Protein AF-A0A931RE69-F1 (afdb_monomer)

Structure (mmCIF, N/CA/C/O backbone):
data_AF-A0A931RE69-F1
#
_entry.id   AF-A0A931RE69-F1
#
loop_
_atom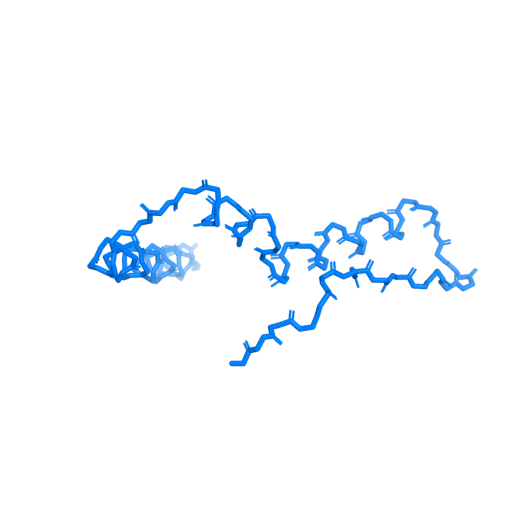_site.group_PDB
_atom_site.id
_atom_site.type_symbol
_atom_site.label_atom_id
_atom_site.label_alt_id
_atom_site.label_comp_id
_atom_site.label_asym_id
_atom_site.label_entity_id
_atom_site.label_seq_id
_atom_site.pdbx_PDB_ins_code
_atom_site.Cartn_x
_atom_site.Cartn_y
_atom_site.Cartn_z
_atom_site.occupancy
_atom_site.B_iso_or_equiv
_atom_site.auth_seq_id
_atom_site.auth_comp_id
_atom_site.auth_asym_id
_atom_site.auth_atom_id
_atom_site.pdbx_PDB_model_num
ATOM 1 N N . MET A 1 1 ? -14.399 14.251 1.285 1.00 39.69 1 MET A N 1
ATOM 2 C CA . MET A 1 1 ? -13.290 14.242 0.307 1.00 39.69 1 MET A CA 1
ATOM 3 C C . MET A 1 1 ? -13.477 13.027 -0.589 1.00 39.69 1 MET A C 1
ATOM 5 O O . MET A 1 1 ? -13.127 11.923 -0.197 1.00 39.69 1 MET A O 1
ATOM 9 N N . ILE A 1 2 ? -14.160 13.207 -1.719 1.00 37.97 2 ILE A N 1
ATOM 10 C CA . ILE A 1 2 ? -14.419 12.136 -2.689 1.00 37.97 2 ILE A CA 1
ATOM 11 C C . ILE A 1 2 ? -13.077 11.853 -3.376 1.00 37.97 2 ILE A C 1
ATOM 13 O O . ILE A 1 2 ? -12.541 12.739 -4.041 1.00 37.97 2 ILE A O 1
ATOM 17 N N . LYS A 1 3 ? -12.473 10.679 -3.138 1.00 53.28 3 LYS A N 1
ATOM 18 C CA . LYS A 1 3 ? -11.216 10.286 -3.790 1.00 53.28 3 LYS A CA 1
ATOM 19 C C . LYS A 1 3 ? -11.468 10.191 -5.298 1.00 53.28 3 LYS A C 1
ATOM 21 O O . LYS A 1 3 ? -12.190 9.319 -5.765 1.00 53.28 3 LYS A O 1
ATOM 26 N N . LYS A 1 4 ? -10.902 11.145 -6.033 1.00 49.81 4 LYS A N 1
ATOM 27 C CA . LYS A 1 4 ? -10.900 11.244 -7.495 1.00 49.81 4 LYS A CA 1
ATOM 28 C C . LYS A 1 4 ? -10.354 9.934 -8.089 1.00 49.81 4 LYS A C 1
ATOM 30 O O . LYS A 1 4 ? -9.193 9.625 -7.872 1.00 49.81 4 LYS A O 1
ATOM 35 N N . TYR A 1 5 ? -11.229 9.184 -8.760 1.00 52.34 5 TYR A N 1
ATOM 36 C CA . TYR A 1 5 ? -11.003 8.094 -9.721 1.00 52.34 5 TYR A CA 1
ATOM 37 C C . TYR A 1 5 ? -9.632 7.379 -9.675 1.00 52.34 5 TYR A C 1
ATOM 39 O O . TYR A 1 5 ? -8.624 7.892 -10.155 1.00 52.34 5 TYR A O 1
ATOM 47 N N . MET A 1 6 ? -9.646 6.146 -9.149 1.00 65.25 6 MET A N 1
ATOM 48 C CA . MET A 1 6 ? -8.528 5.203 -8.936 1.00 65.25 6 MET A CA 1
ATOM 49 C C . MET A 1 6 ? -7.931 4.607 -10.229 1.00 65.25 6 MET A C 1
ATOM 51 O O . MET A 1 6 ? -7.633 3.415 -10.297 1.00 65.25 6 MET A O 1
ATOM 55 N N . SER A 1 7 ? -7.757 5.395 -11.289 1.00 72.12 7 SER A N 1
ATOM 56 C CA . SER A 1 7 ? -7.007 4.920 -12.454 1.00 72.12 7 SER A CA 1
ATOM 57 C C . SER A 1 7 ? -5.509 5.001 -12.154 1.00 72.12 7 SER A C 1
ATOM 59 O O . SER A 1 7 ? -4.919 6.082 -12.207 1.00 72.12 7 SER A O 1
ATOM 61 N N . ILE A 1 8 ? -4.882 3.863 -11.848 1.00 84.19 8 ILE A N 1
ATOM 62 C CA . ILE A 1 8 ? -3.419 3.768 -11.769 1.00 84.19 8 ILE A CA 1
ATOM 63 C C . ILE A 1 8 ? -2.877 3.787 -13.197 1.00 84.19 8 ILE A C 1
ATOM 65 O O . ILE A 1 8 ? -3.025 2.823 -13.944 1.00 84.19 8 ILE A O 1
ATOM 69 N N . ILE A 1 9 ? -2.242 4.895 -13.574 1.00 87.88 9 ILE A N 1
ATOM 70 C CA . ILE A 1 9 ? -1.625 5.066 -14.891 1.00 87.88 9 ILE A CA 1
ATOM 71 C C . ILE A 1 9 ? -0.114 4.944 -14.741 1.00 87.88 9 ILE A C 1
ATOM 73 O O . ILE A 1 9 ? 0.505 5.662 -13.953 1.00 87.88 9 ILE A O 1
ATOM 77 N N . ILE A 1 10 ? 0.491 4.059 -15.532 1.00 88.75 10 ILE A N 1
ATOM 78 C CA . ILE A 1 10 ? 1.945 3.938 -15.642 1.00 88.75 10 ILE A CA 1
ATOM 79 C C . ILE A 1 10 ? 2.335 4.136 -17.091 1.00 88.75 10 ILE A C 1
ATOM 81 O O . ILE A 1 10 ? 1.821 3.469 -17.983 1.00 88.75 10 ILE A O 1
ATOM 85 N N . LYS A 1 11 ? 3.259 5.069 -17.305 1.00 90.31 11 LYS A N 1
ATOM 86 C CA . LYS A 1 11 ? 3.866 5.318 -18.607 1.00 90.31 11 LYS A CA 1
ATOM 87 C C . LYS A 1 11 ? 5.148 4.496 -18.699 1.00 90.31 11 LYS A C 1
ATOM 89 O O . LYS A 1 11 ? 5.980 4.572 -17.795 1.00 90.31 11 LYS A O 1
ATOM 94 N N . ALA A 1 12 ? 5.275 3.701 -19.757 1.00 92.38 12 ALA A N 1
ATOM 95 C CA . ALA A 1 12 ? 6.493 2.953 -20.037 1.00 92.38 12 ALA A CA 1
ATOM 96 C C . ALA A 1 12 ? 7.620 3.917 -20.435 1.00 92.38 12 ALA A C 1
ATOM 98 O O . ALA A 1 12 ? 7.391 4.862 -21.193 1.00 92.38 12 ALA A O 1
ATOM 99 N N . GLY A 1 13 ? 8.819 3.700 -19.894 1.00 91.88 13 GLY A N 1
ATOM 100 C CA . GLY A 1 13 ? 10.024 4.405 -20.322 1.00 91.88 13 GLY A CA 1
ATOM 101 C C . GLY A 1 13 ? 10.712 3.729 -21.517 1.00 91.88 13 GLY A C 1
ATOM 102 O O . GLY A 1 13 ? 10.384 2.594 -21.852 1.00 91.88 13 GLY A O 1
ATOM 103 N N . PRO A 1 14 ? 11.718 4.384 -22.121 1.00 87.25 14 PRO A N 1
ATOM 104 C CA . PRO A 1 14 ? 12.435 3.860 -23.290 1.00 87.25 14 PRO A CA 1
ATOM 105 C C . PRO A 1 14 ? 13.220 2.564 -23.020 1.00 87.25 14 PRO A C 1
ATOM 107 O O . PRO A 1 14 ? 13.444 1.790 -23.939 1.00 87.25 14 PRO A O 1
ATOM 110 N N . ASN A 1 15 ? 13.597 2.306 -21.763 1.00 91.31 15 ASN A N 1
ATOM 111 C CA . ASN A 1 15 ? 14.336 1.104 -21.346 1.00 91.31 15 ASN A CA 1
ATOM 112 C C . ASN A 1 15 ? 13.464 0.103 -20.568 1.00 91.31 15 ASN A C 1
ATOM 114 O O . ASN A 1 15 ? 13.986 -0.824 -19.949 1.00 91.31 15 ASN A O 1
ATOM 118 N N . ASP A 1 16 ? 12.149 0.320 -20.509 1.00 91.06 16 ASP A N 1
ATOM 119 C CA . ASP A 1 16 ? 11.256 -0.592 -19.805 1.00 91.06 16 ASP A CA 1
ATOM 120 C C . ASP A 1 16 ? 10.853 -1.764 -20.699 1.00 91.06 16 ASP A C 1
ATOM 122 O O . ASP A 1 16 ? 10.376 -1.582 -21.815 1.00 91.06 16 ASP A O 1
ATOM 126 N N . THR A 1 17 ? 10.988 -2.978 -20.173 1.00 93.81 17 THR A N 1
ATOM 127 C CA . THR A 1 17 ? 10.363 -4.160 -20.768 1.00 93.81 17 THR A CA 1
ATOM 128 C C . THR A 1 17 ? 8.909 -4.253 -20.312 1.00 93.81 17 THR A C 1
ATOM 130 O O . THR A 1 17 ? 8.548 -3.742 -19.249 1.00 93.81 17 THR A O 1
ATOM 133 N N . SER A 1 18 ? 8.056 -4.956 -21.057 1.00 91.75 18 SER A N 1
ATOM 134 C CA . SER A 1 18 ? 6.649 -5.143 -20.666 1.00 91.75 18 SER A CA 1
ATOM 135 C C . SER A 1 18 ? 6.507 -5.685 -19.235 1.00 91.75 18 SER A C 1
ATOM 137 O O . SER A 1 18 ? 5.708 -5.177 -18.447 1.00 91.75 18 SER A O 1
ATOM 139 N N . ASP A 1 19 ? 7.362 -6.630 -18.841 1.00 93.50 19 ASP A N 1
ATOM 140 C CA . ASP A 1 19 ? 7.362 -7.184 -17.485 1.00 93.50 19 ASP A CA 1
ATOM 141 C C . ASP A 1 19 ? 7.771 -6.165 -16.414 1.00 93.50 19 ASP A C 1
ATOM 143 O O . ASP A 1 19 ? 7.258 -6.199 -15.290 1.00 93.50 19 ASP A O 1
ATOM 147 N N . SER A 1 20 ? 8.703 -5.251 -16.719 1.00 93.88 20 SER A N 1
ATOM 148 C CA . SER A 1 20 ? 9.093 -4.206 -15.767 1.00 93.88 20 SER A CA 1
ATOM 149 C C . SER A 1 20 ? 7.928 -3.248 -15.513 1.00 93.88 20 SER A C 1
ATOM 151 O O . SER A 1 20 ? 7.680 -2.888 -14.358 1.00 93.88 20 SER A O 1
ATOM 153 N N . VAL A 1 21 ? 7.163 -2.908 -16.554 1.00 94.69 21 VAL A N 1
ATOM 154 C CA . VAL A 1 21 ? 5.959 -2.071 -16.456 1.00 94.69 21 VAL A CA 1
ATOM 155 C C . VAL A 1 21 ? 4.879 -2.762 -15.625 1.00 94.69 21 VAL A C 1
ATOM 157 O O . VAL A 1 21 ? 4.339 -2.145 -14.703 1.00 94.69 21 VAL A O 1
ATOM 160 N N . ILE A 1 22 ? 4.622 -4.054 -15.860 1.00 94.50 22 ILE A N 1
ATOM 161 C CA . ILE A 1 22 ? 3.655 -4.843 -15.077 1.00 94.50 22 ILE A CA 1
ATOM 162 C C . ILE A 1 22 ? 4.054 -4.877 -13.597 1.00 94.50 22 ILE A C 1
ATOM 164 O O . ILE A 1 22 ? 3.225 -4.624 -12.721 1.00 94.50 22 ILE A O 1
ATOM 168 N N . ARG A 1 23 ? 5.336 -5.105 -13.285 1.00 94.44 23 ARG A N 1
ATOM 169 C CA . ARG A 1 23 ? 5.818 -5.082 -11.893 1.00 94.44 23 ARG A CA 1
ATOM 170 C C . ARG A 1 23 ? 5.665 -3.708 -11.247 1.00 94.44 23 A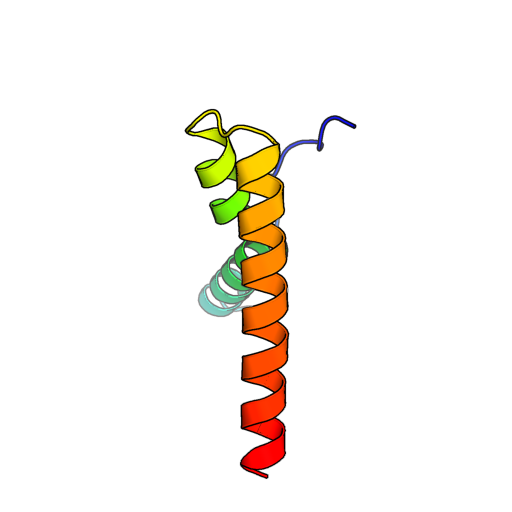RG A C 1
ATOM 172 O O . ARG A 1 23 ? 5.286 -3.623 -10.077 1.00 94.44 23 ARG A O 1
ATOM 179 N N . LYS A 1 24 ? 5.949 -2.623 -11.977 1.00 93.56 24 LYS A N 1
ATOM 180 C CA . LYS A 1 24 ? 5.712 -1.253 -11.487 1.00 93.56 24 LYS A CA 1
ATOM 181 C C . LYS A 1 24 ? 4.226 -1.038 -11.188 1.00 93.56 24 LYS A C 1
ATOM 183 O O . LYS A 1 24 ? 3.907 -0.477 -10.141 1.00 93.56 24 LYS A O 1
ATOM 188 N N . PHE A 1 25 ? 3.334 -1.543 -12.041 1.00 93.12 25 PHE A N 1
ATOM 189 C CA . PHE A 1 25 ? 1.884 -1.493 -11.834 1.00 93.12 25 PHE A CA 1
ATOM 190 C C . PHE A 1 25 ? 1.450 -2.221 -10.577 1.00 93.12 25 PHE A C 1
ATOM 192 O O . PHE A 1 25 ? 0.850 -1.610 -9.696 1.00 93.12 25 PHE A O 1
ATOM 199 N N . GLN A 1 26 ? 1.847 -3.480 -10.433 1.00 92.69 26 GLN A N 1
ATOM 200 C CA . GLN A 1 26 ? 1.540 -4.277 -9.248 1.00 92.69 26 GLN A CA 1
ATOM 201 C C . GLN A 1 26 ? 2.031 -3.599 -7.961 1.00 92.69 26 GLN A C 1
ATOM 203 O O . GLN A 1 26 ? 1.296 -3.538 -6.975 1.00 92.69 26 GLN A O 1
ATOM 208 N N . LYS A 1 27 ? 3.238 -3.012 -7.975 1.00 92.06 27 LYS A N 1
ATOM 209 C CA . LYS A 1 27 ? 3.756 -2.239 -6.837 1.00 92.06 27 LYS A CA 1
ATOM 210 C C . LYS A 1 27 ? 2.890 -1.018 -6.523 1.00 92.06 27 LYS A C 1
ATOM 212 O O . LYS A 1 27 ? 2.612 -0.777 -5.352 1.00 92.06 27 LYS A O 1
ATOM 217 N N . ARG A 1 28 ? 2.455 -0.252 -7.530 1.00 90.94 28 ARG A N 1
ATOM 218 C CA . ARG A 1 28 ? 1.585 0.921 -7.319 1.00 90.94 28 ARG A CA 1
ATOM 219 C C . ARG A 1 28 ? 0.206 0.522 -6.797 1.00 90.94 28 ARG A C 1
ATOM 221 O O . ARG A 1 28 ? -0.238 1.116 -5.824 1.00 90.94 28 ARG A O 1
ATOM 228 N N . VAL A 1 29 ? -0.396 -0.542 -7.333 1.00 90.31 29 VAL A N 1
ATOM 229 C CA . VAL A 1 29 ? -1.662 -1.117 -6.835 1.00 90.31 29 VAL A CA 1
ATOM 230 C C . VAL A 1 29 ? -1.557 -1.502 -5.359 1.00 90.31 29 VAL A C 1
ATOM 232 O O . VAL A 1 29 ? -2.444 -1.184 -4.567 1.00 90.31 29 VAL A O 1
ATOM 235 N N . ALA A 1 30 ? -0.459 -2.160 -4.976 1.00 88.69 30 ALA A N 1
ATOM 236 C CA . ALA A 1 30 ? -0.222 -2.555 -3.594 1.00 88.69 30 ALA A CA 1
ATOM 237 C C . ALA A 1 30 ? 0.003 -1.348 -2.666 1.00 88.69 30 AL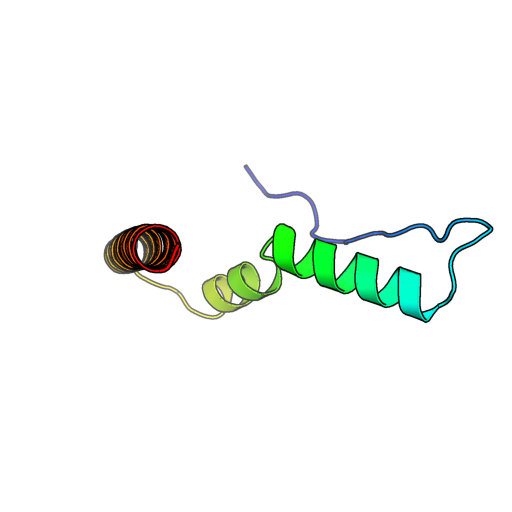A A C 1
ATOM 239 O O . ALA A 1 30 ? -0.533 -1.327 -1.560 1.00 88.69 30 ALA A O 1
ATOM 240 N N . LEU A 1 31 ? 0.769 -0.343 -3.111 1.00 87.50 31 LEU A N 1
ATOM 241 C CA . LEU A 1 31 ? 1.051 0.873 -2.338 1.00 87.50 31 LEU A CA 1
ATOM 242 C C . LEU A 1 31 ? -0.196 1.726 -2.107 1.00 87.50 31 LEU A C 1
ATOM 244 O O . LEU A 1 31 ? -0.398 2.226 -1.004 1.00 87.50 31 LEU A O 1
ATOM 248 N N . GLU A 1 32 ? -1.026 1.891 -3.135 1.00 86.94 32 GLU A N 1
ATOM 249 C CA . GLU A 1 32 ? -2.265 2.665 -3.039 1.00 86.94 32 GLU A CA 1
ATOM 250 C C . GLU A 1 32 ? -3.365 1.914 -2.275 1.00 86.94 32 GLU A C 1
ATOM 252 O O . GLU A 1 32 ? -4.344 2.521 -1.851 1.00 86.94 32 GLU A O 1
ATOM 257 N N . GLY A 1 33 ? -3.202 0.604 -2.047 1.00 86.06 33 GLY A N 1
ATOM 258 C CA . GLY A 1 33 ? -4.148 -0.199 -1.272 1.00 86.06 33 GLY A CA 1
ATOM 259 C C . GLY A 1 33 ? -5.494 -0.400 -1.972 1.00 86.06 33 GLY A C 1
ATOM 260 O O . GLY A 1 33 ? -6.474 -0.752 -1.319 1.00 86.06 33 GLY A O 1
ATOM 261 N N . VAL A 1 34 ? -5.535 -0.212 -3.294 1.00 85.94 34 VAL A N 1
ATOM 262 C CA . VAL A 1 34 ? -6.750 -0.206 -4.124 1.00 85.94 34 VAL A CA 1
ATOM 263 C C . VAL A 1 34 ? -7.608 -1.454 -3.909 1.00 85.94 34 VAL A C 1
ATOM 265 O O . VAL A 1 34 ? -8.811 -1.357 -3.689 1.00 85.94 34 VAL A O 1
ATOM 268 N N . ILE A 1 35 ? -6.986 -2.635 -3.910 1.00 85.31 35 ILE A N 1
ATOM 269 C CA . ILE A 1 35 ? -7.696 -3.913 -3.737 1.00 85.31 35 ILE A CA 1
ATOM 270 C C . ILE A 1 35 ? -8.359 -3.994 -2.355 1.00 85.31 35 ILE A C 1
ATOM 272 O O . ILE A 1 35 ? -9.485 -4.471 -2.232 1.00 85.31 35 ILE A O 1
ATOM 276 N N . GLN A 1 36 ? -7.666 -3.535 -1.310 1.00 84.38 36 GLN A N 1
ATOM 277 C CA . GLN A 1 36 ? -8.189 -3.557 0.054 1.00 84.38 36 GLN A CA 1
ATOM 278 C C . GLN A 1 36 ? -9.355 -2.576 0.207 1.00 84.38 36 GLN A C 1
ATOM 280 O O . GLN A 1 36 ? -10.361 -2.922 0.81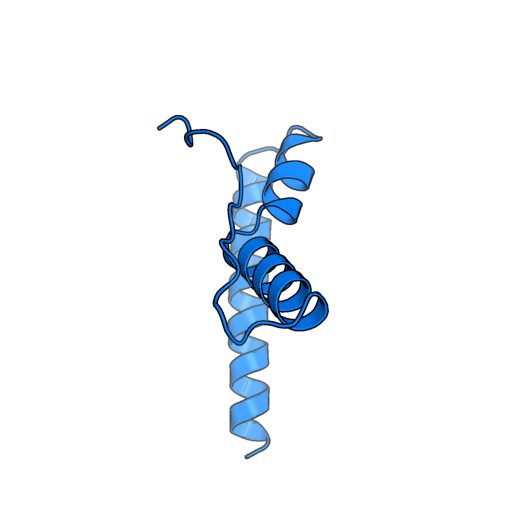6 1.00 84.38 36 GLN A O 1
ATOM 285 N N . GLU A 1 37 ? -9.242 -1.387 -0.390 1.00 84.56 37 GLU A N 1
ATOM 286 C CA . GLU A 1 37 ? -10.310 -0.387 -0.402 1.00 84.56 37 GLU A CA 1
ATOM 287 C C . GLU A 1 37 ? -11.574 -0.925 -1.085 1.00 84.56 37 GLU A C 1
ATOM 289 O O . GLU A 1 37 ? -12.654 -0.832 -0.507 1.00 84.56 37 GLU A O 1
ATOM 294 N N . TYR A 1 38 ? -11.451 -1.574 -2.248 1.00 86.06 38 TYR A N 1
ATOM 295 C CA . TYR A 1 38 ? -12.597 -2.210 -2.907 1.00 86.06 38 TYR A CA 1
ATOM 296 C C . TYR A 1 38 ? -13.257 -3.281 -2.031 1.00 86.06 38 TYR A C 1
ATOM 298 O O . TYR A 1 38 ? -14.468 -3.230 -1.836 1.00 86.06 38 TYR A O 1
ATOM 306 N N . ARG A 1 39 ? -12.478 -4.179 -1.415 1.00 86.12 39 ARG A N 1
ATOM 307 C CA . ARG A 1 39 ? -13.012 -5.204 -0.494 1.00 86.12 39 ARG A CA 1
ATOM 308 C C . ARG A 1 39 ? -13.722 -4.611 0.724 1.00 86.12 39 ARG A C 1
ATOM 310 O O . ARG A 1 39 ? -14.677 -5.184 1.237 1.00 86.12 39 ARG A O 1
ATOM 317 N N . GLU A 1 40 ? -13.253 -3.473 1.226 1.00 84.50 40 GLU A N 1
ATOM 318 C CA . GLU A 1 40 ? -13.900 -2.769 2.339 1.00 84.50 40 GLU A CA 1
ATOM 319 C C . GLU A 1 40 ? -15.179 -2.033 1.926 1.00 84.50 40 GLU A C 1
ATOM 321 O O . GLU A 1 40 ? -16.024 -1.768 2.785 1.00 84.50 40 GLU A O 1
ATOM 326 N N . MET A 1 41 ? -15.315 -1.698 0.641 1.00 85.56 41 MET A N 1
ATOM 327 C CA . MET A 1 41 ? -16.519 -1.096 0.068 1.00 85.56 41 MET A CA 1
ATOM 328 C C . MET A 1 41 ? -17.574 -2.131 -0.332 1.00 85.56 41 MET A C 1
ATOM 330 O O . MET A 1 41 ? -18.752 -1.788 -0.321 1.00 85.56 41 MET A O 1
ATOM 334 N N . GLU A 1 42 ? -17.183 -3.376 -0.635 1.00 87.06 42 GLU A N 1
ATOM 335 C CA . GLU A 1 42 ? -18.114 -4.457 -1.006 1.00 87.06 42 GLU A CA 1
ATOM 336 C C . GLU A 1 42 ? -19.204 -4.693 0.052 1.00 87.06 42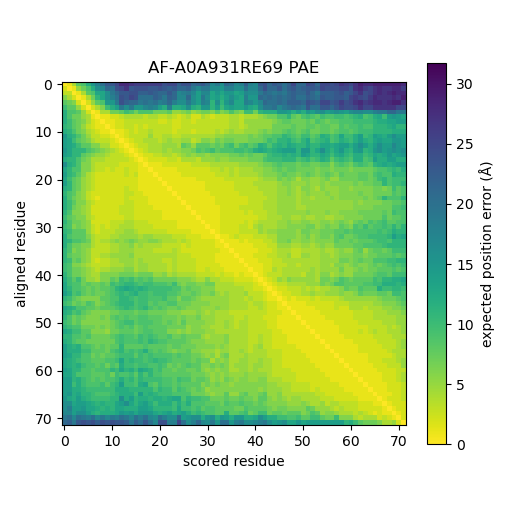 GLU A C 1
ATOM 338 O O . GLU A 1 42 ? -20.346 -4.984 -0.296 1.00 87.06 42 GLU A O 1
ATOM 343 N N . PHE A 1 43 ? -18.885 -4.520 1.341 1.00 87.75 43 PHE A N 1
ATOM 344 C CA . PHE A 1 43 ? -19.832 -4.738 2.436 1.00 87.75 43 PHE A CA 1
ATOM 345 C C . PHE A 1 43 ? -19.809 -3.608 3.465 1.00 87.75 43 PHE A C 1
ATOM 347 O O . PHE A 1 43 ? -18.754 -3.154 3.918 1.00 87.75 43 PHE A O 1
ATOM 354 N N . HIS A 1 44 ? -20.991 -3.194 3.931 1.00 87.31 44 HIS A N 1
ATOM 355 C CA . HIS A 1 44 ? -21.082 -2.217 5.010 1.00 87.31 44 HIS A CA 1
ATOM 356 C C . HIS A 1 44 ? -20.561 -2.803 6.333 1.00 87.31 44 HIS A C 1
ATOM 358 O O . HIS A 1 44 ? -21.190 -3.661 6.950 1.00 87.31 44 HIS A O 1
ATOM 364 N N . LYS A 1 45 ? -19.435 -2.277 6.824 1.00 87.69 45 LYS A N 1
ATOM 365 C CA . LYS A 1 45 ? -18.926 -2.553 8.1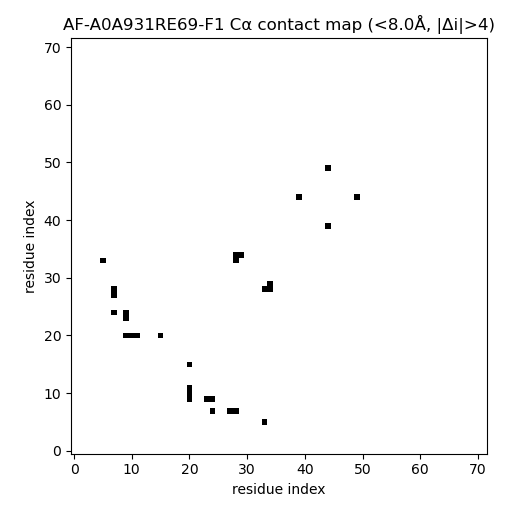75 1.00 87.69 45 LYS A CA 1
ATOM 366 C C . LYS A 1 45 ? -19.212 -1.395 9.128 1.00 87.69 45 LYS A C 1
ATOM 368 O O . LYS A 1 45 ? -18.907 -0.240 8.817 1.00 87.69 45 LYS A O 1
ATOM 373 N N . LYS A 1 46 ? -19.677 -1.721 10.342 1.00 93.25 46 LYS A N 1
ATOM 374 C CA . LYS A 1 46 ? -19.818 -0.754 11.444 1.00 93.25 46 LYS A CA 1
ATOM 375 C C . LYS A 1 46 ? -18.482 -0.061 11.735 1.00 93.25 46 LYS A C 1
ATOM 377 O O . LYS A 1 46 ? -17.418 -0.681 11.722 1.00 93.25 46 LYS A O 1
ATOM 382 N N . ASN A 1 47 ? -18.545 1.223 12.086 1.00 89.44 47 ASN A N 1
ATOM 383 C CA . ASN A 1 47 ? -17.356 2.030 12.384 1.00 89.44 47 ASN A CA 1
ATOM 384 C C . ASN A 1 47 ? -16.509 1.471 13.543 1.00 89.44 47 ASN A C 1
ATOM 386 O O . ASN A 1 47 ? -15.288 1.633 13.533 1.00 89.44 47 ASN A O 1
ATOM 390 N N . SER A 1 48 ? -17.128 0.798 14.520 1.00 92.38 48 SER A N 1
ATOM 391 C CA . SER A 1 48 ? -16.424 0.121 15.619 1.00 92.38 48 SER A CA 1
ATOM 392 C C . SER A 1 48 ? -15.512 -0.999 15.111 1.00 92.38 48 SER A C 1
ATOM 394 O O . SER A 1 48 ? -14.330 -1.022 15.453 1.00 92.38 48 SER A O 1
ATOM 396 N N . LEU A 1 49 ? -16.021 -1.857 14.223 1.00 90.81 49 LEU A N 1
ATOM 397 C CA . LEU A 1 49 ? -15.260 -2.951 13.615 1.00 90.81 49 LEU A CA 1
ATOM 398 C C . LEU A 1 49 ? -14.099 -2.414 12.771 1.00 90.81 49 LEU A C 1
ATOM 400 O O . LEU A 1 49 ? -12.966 -2.857 12.936 1.00 90.81 49 LEU A O 1
ATOM 404 N N . LYS A 1 50 ? -14.334 -1.364 11.970 1.00 89.00 50 LYS A N 1
ATOM 405 C CA . LYS A 1 50 ? -13.267 -0.693 11.202 1.00 89.00 50 LYS A CA 1
ATOM 406 C C . LYS A 1 50 ? -12.143 -0.162 12.104 1.00 89.00 50 LYS A C 1
ATOM 408 O O . LYS A 1 50 ? -10.964 -0.222 11.754 1.00 89.00 50 LYS A O 1
ATOM 413 N N . ARG A 1 51 ? -12.481 0.383 13.281 1.00 90.12 51 ARG A N 1
ATOM 414 C CA . ARG A 1 51 ? -11.486 0.850 14.268 1.00 90.12 51 ARG A CA 1
ATOM 415 C C . ARG A 1 51 ? -10.709 -0.319 14.875 1.00 90.12 51 ARG A C 1
ATOM 417 O O . ARG A 1 51 ? -9.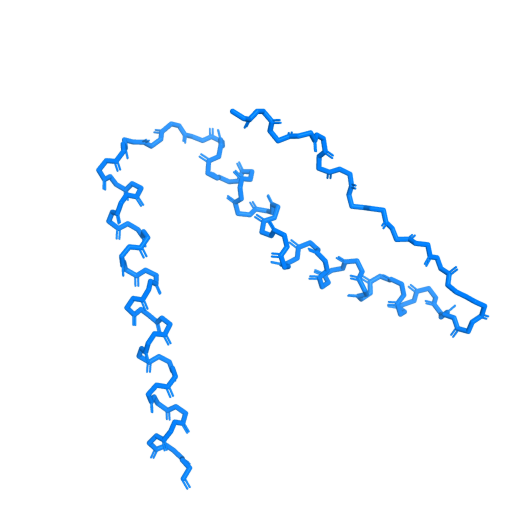487 -0.225 14.981 1.00 90.12 51 ARG A O 1
ATOM 424 N N . GLN A 1 52 ? -11.394 -1.403 15.232 1.00 94.12 52 GLN A N 1
ATOM 425 C CA . GLN A 1 52 ? -10.780 -2.607 15.790 1.00 94.12 52 GLN A CA 1
ATOM 426 C C . GLN A 1 52 ? -9.798 -3.256 14.803 1.00 94.12 52 GLN A C 1
ATOM 428 O O . GLN A 1 52 ? -8.655 -3.528 15.173 1.00 94.12 52 GLN A O 1
ATOM 433 N N . GLU A 1 53 ? -10.196 -3.424 13.538 1.00 90.31 53 GLU A N 1
ATOM 434 C CA . GLU A 1 53 ? -9.350 -3.975 12.471 1.00 90.31 53 GLU A CA 1
ATOM 435 C C . GLU A 1 53 ? -8.079 -3.138 12.268 1.00 90.31 53 GLU A C 1
ATOM 437 O O . GLU A 1 53 ? -6.972 -3.682 12.252 1.00 90.31 53 GLU A O 1
ATOM 442 N N . ARG A 1 54 ? -8.213 -1.804 12.226 1.00 89.31 54 ARG A N 1
ATOM 443 C CA . ARG A 1 54 ? -7.074 -0.881 12.098 1.00 89.31 54 ARG A CA 1
ATOM 444 C C . ARG A 1 54 ? -6.083 -1.013 13.256 1.00 89.31 54 ARG A C 1
ATOM 446 O O . ARG A 1 54 ? -4.871 -0.992 13.045 1.00 89.31 54 ARG A O 1
ATOM 453 N N . LEU A 1 55 ? -6.574 -1.125 14.491 1.00 94.38 55 LEU A N 1
ATOM 454 C CA . LEU A 1 55 ? -5.717 -1.302 15.668 1.00 94.38 55 LEU A CA 1
ATOM 455 C C . LEU A 1 55 ? -5.006 -2.658 15.643 1.00 94.38 55 LEU A C 1
ATOM 457 O O . LEU A 1 55 ? -3.808 -2.723 15.923 1.00 94.38 55 LEU A O 1
ATOM 461 N N . ALA A 1 56 ? -5.713 -3.726 15.273 1.00 94.56 56 ALA A N 1
ATOM 462 C CA . ALA A 1 56 ? -5.125 -5.051 15.122 1.00 94.56 56 ALA A CA 1
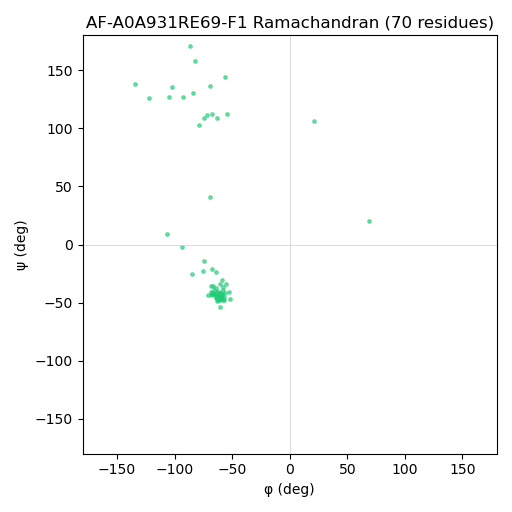ATOM 463 C C . ALA A 1 56 ? -4.025 -5.058 14.049 1.00 94.56 56 ALA A C 1
ATOM 465 O O . ALA A 1 56 ? -2.946 -5.608 14.268 1.00 94.56 56 ALA A O 1
ATOM 466 N N . GLU A 1 57 ? -4.246 -4.392 12.913 1.00 91.50 57 GLU A N 1
ATOM 467 C CA . GLU A 1 57 ? -3.243 -4.271 11.856 1.00 91.50 57 GLU A CA 1
ATOM 468 C C . GLU A 1 57 ? -1.997 -3.501 12.316 1.00 91.50 57 GLU A C 1
ATOM 470 O O . GLU A 1 57 ? -0.877 -3.963 12.085 1.00 91.50 57 GLU A O 1
ATOM 475 N N . LYS A 1 58 ? -2.171 -2.378 13.029 1.00 93.25 58 LYS A N 1
ATOM 476 C CA . LYS A 1 58 ? -1.052 -1.629 13.626 1.00 93.25 58 LYS A CA 1
ATOM 477 C C . LYS A 1 58 ? -0.227 -2.507 14.566 1.00 93.25 58 LYS A C 1
ATOM 479 O O . LYS A 1 58 ? 0.994 -2.557 14.432 1.00 93.25 58 LYS A O 1
ATOM 484 N N . ARG A 1 59 ? -0.882 -3.251 15.465 1.00 95.06 59 ARG A N 1
ATOM 485 C CA . ARG A 1 59 ? -0.200 -4.187 16.378 1.00 95.06 59 ARG A CA 1
ATOM 486 C C . ARG A 1 59 ? 0.575 -5.255 15.605 1.00 95.06 59 ARG A C 1
ATOM 488 O O . ARG A 1 59 ? 1.739 -5.491 15.910 1.00 95.06 59 ARG A O 1
ATOM 495 N N . ARG A 1 60 ? -0.021 -5.848 14.561 1.00 94.25 60 ARG A N 1
ATOM 496 C CA . ARG A 1 60 ? 0.663 -6.832 13.700 1.00 94.25 60 ARG A CA 1
ATOM 497 C C . ARG A 1 60 ? 1.921 -6.255 13.045 1.00 94.25 60 ARG A C 1
ATOM 499 O O . ARG A 1 60 ? 2.937 -6.941 13.013 1.00 94.25 60 ARG A O 1
ATOM 506 N N . LYS A 1 61 ? 1.877 -5.013 12.548 1.00 92.25 61 LYS A N 1
ATOM 507 C CA . LYS A 1 61 ? 3.043 -4.347 11.934 1.00 92.25 61 LYS A CA 1
ATOM 508 C C . LYS A 1 61 ? 4.176 -4.135 12.939 1.00 92.25 61 LYS A C 1
ATOM 510 O O . LYS A 1 61 ? 5.310 -4.493 12.640 1.00 92.25 61 LYS A O 1
ATOM 515 N N . ILE A 1 62 ? 3.855 -3.645 14.137 1.00 94.44 62 ILE A N 1
ATOM 516 C CA . ILE A 1 62 ? 4.835 -3.445 15.217 1.00 94.44 62 ILE A CA 1
ATOM 517 C C . ILE A 1 62 ? 5.487 -4.777 15.609 1.00 94.44 62 ILE A C 1
ATOM 519 O O . ILE A 1 62 ? 6.709 -4.872 15.662 1.00 94.44 62 ILE A O 1
ATOM 523 N N . MET A 1 63 ? 4.688 -5.830 15.810 1.00 94.31 63 MET A N 1
ATOM 524 C CA . MET A 1 63 ? 5.210 -7.148 16.188 1.00 94.31 63 MET A CA 1
ATOM 525 C C . MET A 1 63 ? 6.104 -7.764 15.108 1.00 94.31 63 MET A C 1
ATOM 527 O O . MET A 1 63 ? 7.103 -8.396 15.439 1.00 94.31 63 MET A O 1
ATOM 531 N N . ARG A 1 64 ? 5.779 -7.577 13.820 1.00 92.81 64 ARG A N 1
ATOM 532 C CA . ARG A 1 64 ? 6.657 -8.012 12.722 1.00 92.81 64 ARG A CA 1
ATOM 533 C C . ARG A 1 64 ? 7.991 -7.274 12.759 1.00 92.81 64 ARG A C 1
ATOM 535 O O . ARG A 1 64 ? 9.020 -7.930 12.702 1.00 92.81 64 ARG A O 1
ATOM 542 N N . ALA A 1 65 ? 7.973 -5.946 12.890 1.00 92.56 65 ALA A N 1
ATOM 543 C CA . ALA A 1 65 ? 9.194 -5.145 12.963 1.00 92.56 65 ALA A CA 1
ATOM 544 C C . ALA A 1 65 ? 10.077 -5.562 14.148 1.00 92.56 65 ALA A C 1
ATOM 546 O O . ALA A 1 65 ? 11.275 -5.748 13.972 1.00 92.56 65 ALA A O 1
ATOM 547 N N . LYS A 1 66 ? 9.472 -5.802 15.318 1.00 93.94 66 LYS A N 1
ATOM 548 C CA . LYS A 1 66 ? 10.186 -6.304 16.495 1.00 93.94 66 LYS A CA 1
ATOM 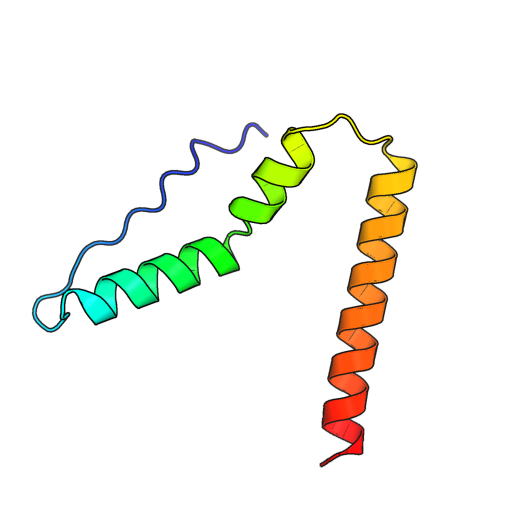549 C C . LYS A 1 66 ? 10.894 -7.636 16.213 1.00 93.94 66 LYS A C 1
ATOM 551 O O . LYS A 1 66 ? 12.081 -7.741 16.464 1.00 93.94 66 LYS A O 1
ATOM 556 N N . ARG A 1 67 ? 10.207 -8.610 15.601 1.00 92.50 67 ARG A N 1
ATOM 557 C CA . ARG A 1 67 ? 10.814 -9.907 15.237 1.00 92.50 67 ARG A CA 1
ATOM 558 C C . ARG A 1 67 ? 12.022 -9.773 14.307 1.00 92.50 67 ARG A C 1
ATOM 560 O O . ARG A 1 67 ? 12.953 -10.550 14.437 1.00 92.50 67 ARG A O 1
ATOM 567 N N . TYR A 1 68 ? 12.002 -8.822 13.371 1.00 91.50 68 TYR A N 1
ATOM 568 C CA . TYR A 1 68 ? 13.156 -8.563 12.503 1.00 91.50 68 TYR A CA 1
ATOM 569 C C . TYR A 1 68 ? 14.345 -7.973 13.265 1.00 91.50 68 TYR A C 1
ATOM 571 O O . TYR A 1 68 ? 15.479 -8.276 12.917 1.00 91.50 68 TYR A O 1
ATOM 579 N N . LEU A 1 69 ? 14.090 -7.130 14.270 1.00 90.56 69 LEU A N 1
ATOM 580 C CA . LEU A 1 69 ? 15.138 -6.577 15.130 1.00 90.56 69 LEU A CA 1
ATOM 581 C C . LEU A 1 69 ? 15.723 -7.649 16.050 1.00 90.56 69 LEU A C 1
ATOM 583 O O . LEU A 1 69 ? 16.934 -7.734 16.157 1.00 90.56 69 LEU A O 1
ATOM 587 N N . ASP A 1 70 ? 14.873 -8.482 16.653 1.00 88.31 70 ASP A N 1
ATOM 588 C CA . ASP A 1 70 ? 15.294 -9.555 17.562 1.00 88.31 70 ASP A CA 1
ATOM 589 C C . ASP A 1 70 ? 16.079 -10.673 16.834 1.00 88.31 70 ASP A C 1
ATOM 591 O O . ASP A 1 70 ? 16.795 -11.439 17.470 1.00 88.31 70 ASP A O 1
ATOM 595 N N . ALA A 1 71 ? 15.922 -10.795 15.509 1.00 83.25 71 ALA A N 1
ATOM 596 C CA . ALA A 1 71 ? 16.607 -11.783 14.669 1.00 83.25 71 ALA A CA 1
ATOM 597 C C . ALA A 1 71 ? 17.915 -11.271 14.029 1.00 83.25 71 ALA A C 1
ATOM 599 O O . ALA A 1 71 ? 18.548 -12.025 13.287 1.00 83.25 71 ALA A O 1
ATOM 600 N N . LYS A 1 72 ? 18.276 -10.003 14.251 1.00 67.69 72 LYS A N 1
ATOM 601 C CA . LYS A 1 72 ? 19.511 -9.377 13.765 1.00 67.69 72 LYS A CA 1
ATOM 602 C C . LYS A 1 72 ? 20.552 -9.338 14.877 1.00 67.69 72 LYS A C 1
ATOM 604 O O . LYS A 1 72 ? 21.734 -9.556 14.539 1.00 67.69 72 LYS A O 1
#

pLDDT: mean 86.42, std 12.26, range [37.97, 95.06]

Sequence (72 aa):
MIKKYMSIIIKAGPNDTSDSVIRKFQKRVALEGVIQEYREMEFHKKNSLKRQERLAEKRRKIMRAKRYLDAK

Secondary structure (DSSP, 8-state):
----------PPPTT--HHHHHHHHHHHHHHHTHHHHHHHHHS---HHHHHHHHHHHHHHHHHHHHHHHHT-

Mean predicted aligned error: 7.08 Å

Solvent-accessible surface area (backbone atoms only — not comparable to full-atom values): 4580 Å² total; per-residue (Å²): 134,82,80,79,75,90,75,86,82,82,81,78,56,98,87,55,49,74,67,55,48,53,52,54,47,54,52,49,46,60,72,70,36,53,68,59,53,51,62,58,65,76,47,95,70,57,70,69,57,57,51,52,53,53,53,52,51,53,52,53,51,51,54,51,54,49,53,56,59,78,73,106

Nearest PDB structures (foldseek):
  5aj3-assembly1_U  TM=7.357E-01  e=1.314E-01  Sus scrofa
  6ywy-assembly1_TT  TM=7.749E-01  e=1.942E-01  Neurospora crassa
  6gaz-assembly1_AU  TM=7.513E-01  e=3.102E-01  Sus scrofa
  7nql-assembly1_AU  TM=7.512E-01  e=5.791E-01  Sus scrofa
  8any-assembly1_AQ  TM=7.559E-01  e=7.913E-01  Homo sapiens

Radius of gyration: 17.27 Å; Cα contacts (8 Å, |Δi|>4): 15; chains: 1; bounding box: 41×26×41 Å

Foldseek 3Di:
DPPPDPPDDDDDDPPDDPVNRVVVSVVVCVVVVVVVVVVPVVDDDDPVVVVVVVVVVVVVVVVVVVVVVVVD